Protein AF-A0A925TR08-F1 (afdb_monomer_lite)

pLDDT: mean 70.07, std 14.26, range [39.5, 88.62]

Secondary structure (DSSP, 8-state):
-HHHHHHHHHHHHHHHHHHHHT---HHHHH-HHHHHHHHHHHHHHHHHHHHHHHHHHT-HHHHHHHHHHHHHHHHHHHHHHHSHHHHHHHHHHHHHHHHHHHHHHHHHHT--

Radius of gyration: 15.32 Å; chains: 1; bounding box: 33×29×42 Å

Sequence (112 aa):
LGAHGIMTLNDFKSVIGDRLKGVKSIPVQLGERRAAILASSLIDAAQVVAMIILLMQGEYIYAAIIAVLIAVQLPMQKILIAAPREKAIWYNAFGTLLYVAVMMVSALGVRP

Foldseek 3Di:
DLVVLLVLLVVLVCCVVCVVVVDDRPCVVQPLLVSLVVSLVSLLVVLVVLLVVLVVVVVVVLSVVSVVLVVVLVVLSVVCSVPVNVSSVVCSVVVVVSSVVSVVSSVVSPPD

Structure (mmCIF, N/CA/C/O backbone):
data_AF-A0A925TR08-F1
#
_entry.id   AF-A0A925TR08-F1
#
loop_
_atom_site.group_PDB
_atom_site.id
_atom_site.type_symbol
_atom_site.label_atom_id
_atom_site.label_alt_id
_atom_site.label_comp_id
_atom_site.label_asym_id
_atom_site.label_entity_id
_atom_site.label_seq_id
_atom_site.pdbx_PDB_ins_code
_atom_site.Cartn_x
_atom_site.Cartn_y
_atom_site.Cartn_z
_atom_site.occupancy
_atom_site.B_iso_or_equiv
_atom_site.auth_seq_id
_atom_site.auth_comp_id
_atom_site.auth_asym_id
_atom_site.auth_atom_id
_atom_site.pdbx_PDB_model_num
ATOM 1 N N . LEU A 1 1 ? -8.211 -11.056 -1.005 1.00 48.66 1 LEU A N 1
ATOM 2 C CA . LEU A 1 1 ? -7.670 -9.929 -1.806 1.00 48.66 1 LEU A CA 1
ATOM 3 C C . LEU A 1 1 ? -6.206 -9.640 -1.461 1.00 48.66 1 LEU A C 1
ATOM 5 O O . LEU A 1 1 ? -5.370 -9.901 -2.312 1.00 48.66 1 LEU A O 1
ATOM 9 N N . GLY A 1 2 ? -5.852 -9.253 -0.227 1.00 46.34 2 GLY A N 1
ATOM 10 C CA . GLY A 1 2 ? -4.438 -9.063 0.166 1.00 46.34 2 GLY A CA 1
ATOM 11 C C . GLY A 1 2 ? -3.563 -10.327 0.070 1.00 46.34 2 GLY A C 1
ATOM 12 O O . GLY A 1 2 ? -2.454 -10.276 -0.453 1.00 46.34 2 GLY A O 1
ATOM 13 N N . ALA A 1 3 ? -4.108 -11.497 0.426 1.00 53.31 3 ALA A N 1
ATOM 14 C CA . ALA A 1 3 ? -3.433 -12.788 0.227 1.00 53.31 3 ALA A CA 1
ATOM 15 C C . ALA A 1 3 ? -3.118 -13.100 -1.254 1.00 53.31 3 ALA A C 1
ATOM 17 O O . ALA A 1 3 ? -2.139 -13.780 -1.545 1.00 53.31 3 ALA A O 1
ATOM 18 N N . HIS A 1 4 ? -3.903 -12.565 -2.197 1.00 52.00 4 HIS A N 1
ATOM 19 C CA . HIS A 1 4 ? -3.648 -12.735 -3.630 1.00 52.00 4 HIS A CA 1
ATOM 20 C C . HIS A 1 4 ? -2.475 -11.854 -4.097 1.00 52.00 4 HIS A C 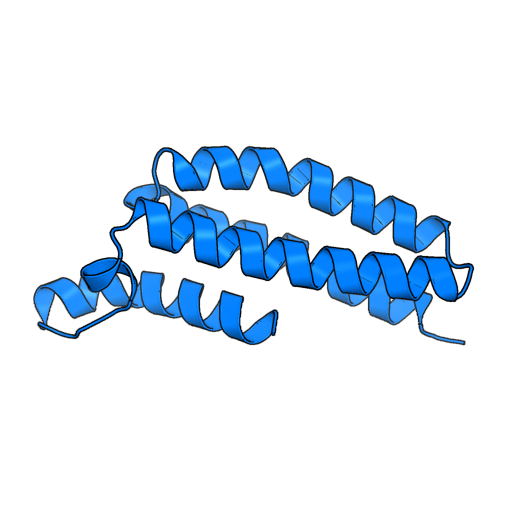1
ATOM 22 O O . HIS A 1 4 ? -1.682 -12.283 -4.923 1.00 52.00 4 HIS A O 1
ATOM 28 N N . GLY A 1 5 ? -2.286 -10.670 -3.498 1.00 55.09 5 GLY A N 1
ATOM 29 C CA . GLY A 1 5 ? -1.107 -9.823 -3.723 1.00 55.09 5 GLY A CA 1
ATOM 30 C C . GLY A 1 5 ? 0.195 -10.453 -3.215 1.00 55.09 5 GLY A C 1
ATOM 31 O O . GLY A 1 5 ? 1.205 -10.413 -3.913 1.00 55.09 5 GLY A O 1
ATOM 32 N N . ILE A 1 6 ? 0.159 -11.109 -2.048 1.00 56.88 6 ILE A N 1
ATOM 33 C CA . ILE A 1 6 ? 1.299 -11.880 -1.514 1.00 56.88 6 ILE A CA 1
ATOM 34 C C . ILE A 1 6 ? 1.619 -13.074 -2.424 1.00 56.88 6 ILE A C 1
ATOM 36 O O . ILE A 1 6 ? 2.789 -13.352 -2.680 1.00 56.88 6 ILE A O 1
ATOM 40 N N . MET A 1 7 ? 0.596 -13.740 -2.968 1.00 60.53 7 MET A N 1
ATOM 41 C CA . MET A 1 7 ? 0.757 -14.835 -3.931 1.00 60.53 7 MET A CA 1
ATOM 42 C C . MET A 1 7 ? 1.431 -14.361 -5.232 1.00 60.53 7 MET A C 1
ATOM 44 O O . MET A 1 7 ? 2.404 -14.974 -5.659 1.00 60.53 7 MET A O 1
ATOM 48 N N . THR A 1 8 ? 1.035 -13.207 -5.783 1.00 57.47 8 THR A N 1
ATOM 49 C CA . THR A 1 8 ? 1.691 -12.586 -6.955 1.00 57.47 8 THR A CA 1
ATOM 50 C C . THR A 1 8 ? 3.142 -12.171 -6.675 1.00 57.47 8 THR A C 1
ATOM 52 O O . THR A 1 8 ? 4.018 -12.286 -7.532 1.00 57.47 8 THR A O 1
ATOM 55 N N . LEU A 1 9 ? 3.433 -11.695 -5.463 1.00 55.62 9 LEU A N 1
ATOM 56 C CA . LEU A 1 9 ? 4.797 -11.380 -5.020 1.00 55.62 9 LEU A CA 1
ATOM 57 C C . LEU A 1 9 ? 5.651 -12.638 -4.799 1.00 55.62 9 LEU A C 1
ATOM 59 O O . LEU A 1 9 ? 6.870 -12.590 -4.976 1.00 55.62 9 LEU A O 1
ATOM 63 N N . ASN A 1 10 ? 5.028 -13.763 -4.447 1.00 59.38 10 ASN A N 1
ATOM 64 C CA . ASN A 1 10 ? 5.678 -15.069 -4.426 1.00 59.38 10 ASN A CA 1
ATOM 65 C C . ASN A 1 10 ? 5.962 -15.582 -5.843 1.00 59.38 10 ASN A C 1
ATOM 67 O O . ASN A 1 10 ? 7.054 -16.092 -6.073 1.00 59.38 10 ASN A O 1
ATOM 71 N N . ASP A 1 11 ? 5.073 -15.357 -6.813 1.00 56.62 11 ASP A N 1
ATOM 72 C CA . ASP A 1 11 ? 5.352 -15.680 -8.220 1.00 56.62 11 ASP A CA 1
ATOM 73 C C . ASP A 1 11 ? 6.556 -14.892 -8.757 1.00 56.62 11 ASP A C 1
ATOM 75 O O . ASP A 1 11 ? 7.351 -15.421 -9.528 1.00 56.62 11 ASP A O 1
ATOM 79 N N . PHE A 1 12 ? 6.792 -13.666 -8.276 1.00 52.47 12 PHE A N 1
ATOM 80 C CA . PHE A 1 12 ? 8.025 -12.921 -8.569 1.00 52.47 12 PHE A CA 1
ATOM 81 C C . PHE A 1 12 ? 9.303 -13.609 -8.063 1.00 52.47 12 PHE A C 1
ATOM 83 O O . PHE A 1 12 ? 10.348 -13.498 -8.706 1.00 52.47 12 PHE A O 1
ATOM 90 N N . LYS A 1 13 ? 9.233 -14.341 -6.945 1.00 44.97 13 LYS A N 1
ATOM 91 C CA . LYS A 1 13 ? 10.341 -15.158 -6.420 1.00 44.97 13 LYS A CA 1
ATOM 92 C C . LYS A 1 13 ? 10.662 -16.321 -7.370 1.00 44.97 13 LYS A C 1
ATOM 94 O O . LYS A 1 13 ? 11.826 -16.691 -7.514 1.00 44.97 13 LYS A O 1
ATOM 99 N N . SER A 1 14 ? 9.644 -16.838 -8.059 1.00 45.69 14 SER A N 1
ATOM 100 C CA . SER A 1 14 ? 9.728 -17.915 -9.054 1.00 45.69 14 SER A CA 1
ATOM 101 C C . SER A 1 14 ? 10.166 -17.429 -10.440 1.00 45.69 14 SER A C 1
ATOM 103 O O . SER A 1 14 ? 10.799 -18.186 -11.169 1.00 45.69 14 SER A O 1
ATOM 105 N N . VAL A 1 15 ? 9.918 -16.161 -10.799 1.00 48.78 15 VAL A N 1
ATOM 106 C CA . VAL A 1 15 ? 10.198 -15.586 -12.137 1.00 48.78 15 VAL A CA 1
ATOM 107 C C . VAL A 1 15 ? 11.657 -15.726 -12.576 1.00 48.78 15 VAL A C 1
ATOM 109 O O . VAL A 1 15 ? 11.918 -15.870 -13.768 1.00 48.78 15 VAL A O 1
ATOM 112 N N . ILE A 1 16 ? 12.627 -15.725 -11.657 1.00 47.56 16 ILE A N 1
ATOM 113 C CA . ILE A 1 16 ? 14.044 -15.922 -12.014 1.00 47.56 16 ILE A CA 1
ATOM 114 C C . ILE A 1 16 ? 14.293 -17.368 -12.493 1.00 47.56 16 ILE A C 1
ATOM 116 O O . ILE A 1 16 ? 15.035 -17.567 -13.454 1.00 47.56 16 ILE A O 1
ATOM 120 N N . GLY A 1 17 ? 13.625 -18.361 -11.892 1.00 44.84 17 GLY A N 1
ATOM 121 C CA . GLY A 1 17 ? 13.656 -19.763 -12.329 1.00 44.84 17 GLY A CA 1
ATOM 122 C C . GLY A 1 17 ? 12.739 -20.052 -13.524 1.00 44.84 17 GLY A C 1
ATOM 123 O O . GLY A 1 17 ? 13.107 -20.816 -14.413 1.00 44.84 17 GLY A O 1
ATOM 124 N N . ASP A 1 18 ? 11.590 -19.381 -13.600 1.00 44.09 18 ASP A N 1
ATOM 125 C CA . ASP A 1 18 ? 10.607 -19.530 -14.678 1.00 44.09 18 ASP A CA 1
ATOM 126 C C . ASP A 1 18 ? 11.046 -18.854 -15.982 1.00 44.09 18 ASP A C 1
ATOM 128 O O . ASP A 1 18 ? 10.723 -19.346 -17.060 1.00 44.09 18 ASP A O 1
ATOM 132 N N . ARG A 1 19 ? 11.859 -17.788 -15.924 1.00 42.25 19 ARG A N 1
ATOM 133 C CA . ARG A 1 19 ? 12.482 -17.167 -17.110 1.00 42.25 19 ARG A CA 1
ATOM 134 C C . ARG A 1 19 ? 13.557 -18.060 -17.739 1.00 42.25 19 ARG A C 1
ATOM 136 O O . ARG A 1 19 ? 13.768 -17.978 -18.943 1.00 42.25 19 ARG A O 1
ATOM 143 N N . LEU A 1 20 ? 14.189 -18.929 -16.946 1.00 42.12 20 LEU A N 1
ATOM 144 C CA . LEU A 1 20 ? 15.071 -20.001 -17.425 1.00 42.12 20 LEU A CA 1
ATOM 145 C C . LEU A 1 20 ? 14.285 -21.225 -17.938 1.00 42.12 20 LEU A C 1
ATOM 147 O O . LEU A 1 20 ? 14.824 -21.985 -18.737 1.00 42.12 20 LEU A O 1
ATOM 151 N N . LYS A 1 21 ? 13.024 -21.411 -17.507 1.00 39.50 21 LYS A N 1
ATOM 152 C CA . LYS A 1 21 ? 12.170 -22.574 -17.834 1.00 39.50 21 LYS A CA 1
ATOM 153 C C . LYS A 1 21 ? 10.985 -22.298 -18.779 1.00 39.50 21 LYS A C 1
ATOM 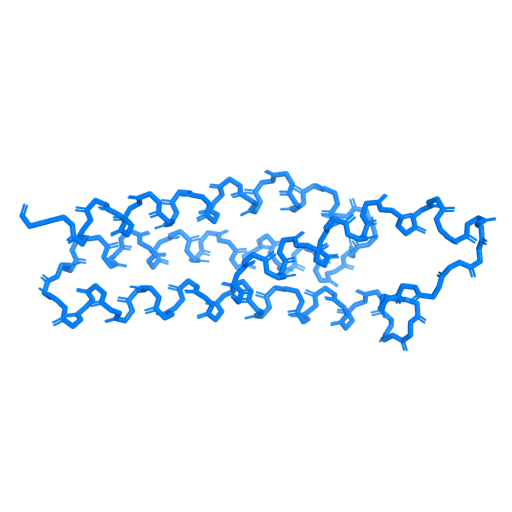155 O O . LYS A 1 21 ? 10.281 -23.235 -19.137 1.00 39.50 21 LYS A O 1
ATOM 160 N N . GLY A 1 22 ? 10.762 -21.056 -19.214 1.00 44.66 22 GLY A N 1
ATOM 161 C CA . GLY A 1 22 ? 9.729 -20.699 -20.198 1.00 44.66 22 GLY A CA 1
ATOM 162 C C . GLY A 1 22 ? 8.286 -20.627 -19.671 1.00 44.66 22 GLY A C 1
ATOM 163 O O . GLY A 1 22 ? 7.354 -20.828 -20.448 1.00 44.66 22 GLY A O 1
ATOM 164 N N . VAL A 1 23 ? 8.064 -20.338 -18.383 1.00 43.81 23 VAL A N 1
ATOM 165 C CA . VAL A 1 23 ? 6.706 -20.274 -17.795 1.00 43.81 23 VAL A CA 1
ATOM 166 C C . VAL A 1 23 ? 6.146 -18.838 -17.829 1.00 43.81 23 VAL A C 1
ATOM 168 O O . VAL A 1 23 ? 6.835 -17.865 -17.525 1.00 43.81 23 VAL A O 1
ATOM 171 N N . LYS A 1 24 ? 4.878 -18.690 -18.246 1.00 44.50 24 LYS A N 1
ATOM 172 C CA . LYS A 1 24 ? 4.181 -17.411 -18.503 1.00 44.50 24 LYS A CA 1
ATOM 173 C C . LYS A 1 24 ? 3.718 -16.698 -17.218 1.00 44.50 24 LYS A C 1
ATOM 175 O O . LYS A 1 24 ? 2.521 -16.622 -16.954 1.00 44.50 24 LYS A O 1
ATOM 180 N N . SER A 1 25 ? 4.628 -16.124 -16.439 1.00 48.59 25 SER A N 1
ATOM 181 C CA . SER A 1 25 ? 4.262 -15.326 -15.255 1.00 48.59 25 SER A CA 1
ATOM 182 C C . SER A 1 25 ? 3.730 -13.929 -15.648 1.00 48.59 25 SER A C 1
ATOM 184 O O . SER A 1 25 ? 4.214 -13.314 -16.598 1.00 48.59 25 SER A O 1
ATOM 186 N N . ILE A 1 26 ? 2.768 -13.380 -14.895 1.00 49.03 26 ILE A N 1
ATOM 187 C CA . ILE A 1 26 ? 2.197 -12.019 -15.058 1.00 49.03 26 ILE A CA 1
ATOM 188 C C . ILE A 1 26 ? 3.249 -10.909 -15.320 1.00 49.03 26 ILE A C 1
ATOM 190 O O . ILE A 1 26 ? 3.023 -10.092 -16.218 1.00 49.03 26 ILE A O 1
ATOM 194 N N . PRO A 1 27 ? 4.420 -10.858 -14.646 1.00 47.38 27 PRO A N 1
ATOM 195 C CA . PRO A 1 27 ? 5.445 -9.849 -14.947 1.00 47.38 27 PRO A CA 1
ATOM 196 C C . PRO A 1 27 ? 6.079 -9.962 -16.339 1.00 47.38 27 PRO A C 1
ATOM 198 O O . PRO A 1 27 ? 6.569 -8.958 -16.855 1.00 47.38 27 PRO A O 1
ATOM 201 N N . VAL A 1 28 ? 6.030 -11.139 -16.972 1.00 46.09 28 VAL A N 1
ATOM 202 C CA . VAL A 1 28 ? 6.496 -11.355 -18.353 1.00 46.09 28 VAL A CA 1
ATOM 203 C C . VAL A 1 28 ? 5.494 -10.793 -19.369 1.00 46.09 28 VAL A C 1
ATOM 205 O O . VAL A 1 28 ? 5.905 -10.335 -20.430 1.00 46.09 28 VAL A O 1
ATOM 208 N N . GLN A 1 29 ? 4.196 -10.769 -19.041 1.00 49.41 29 GLN A N 1
ATOM 209 C CA . GLN A 1 29 ? 3.142 -10.264 -19.936 1.00 49.41 29 GLN A CA 1
ATOM 210 C C . GLN A 1 29 ? 2.873 -8.755 -19.772 1.00 49.41 29 GLN A C 1
ATOM 212 O O . GLN A 1 29 ? 2.570 -8.078 -20.750 1.00 49.41 29 GLN A O 1
ATOM 217 N N . LEU A 1 30 ? 2.992 -8.211 -18.553 1.00 52.84 30 LEU A N 1
ATOM 218 C CA . LEU A 1 30 ? 2.674 -6.805 -18.239 1.00 52.84 30 LEU A CA 1
ATOM 219 C C . LEU A 1 30 ? 3.897 -5.877 -18.152 1.00 52.84 30 LEU A C 1
ATOM 221 O O . LEU A 1 30 ? 3.740 -4.656 -18.203 1.00 52.84 30 LEU A O 1
ATOM 225 N N . GLY A 1 31 ? 5.104 -6.431 -18.033 1.00 63.47 31 GLY A N 1
ATOM 226 C CA . GLY A 1 31 ? 6.329 -5.682 -17.767 1.00 63.47 31 GLY A CA 1
ATOM 227 C C . GLY A 1 31 ? 6.560 -5.459 -16.269 1.00 63.47 31 GLY A C 1
ATOM 228 O O . GLY A 1 31 ? 5.643 -5.124 -15.515 1.00 63.47 31 GLY A O 1
ATOM 229 N N . GLU A 1 32 ? 7.816 -5.618 -15.841 1.00 65.69 32 GLU A N 1
ATOM 230 C CA . GLU A 1 32 ? 8.248 -5.649 -14.432 1.00 65.69 32 GLU A CA 1
ATOM 231 C C . GLU A 1 32 ? 7.736 -4.439 -13.621 1.00 65.69 32 GLU A C 1
ATOM 233 O O . GLU A 1 32 ? 7.268 -4.589 -12.493 1.00 65.69 32 GLU A O 1
ATOM 238 N N . ARG A 1 33 ? 7.724 -3.243 -14.226 1.00 67.38 33 ARG A N 1
ATOM 239 C CA . ARG A 1 33 ? 7.243 -2.007 -13.588 1.00 67.38 33 ARG A CA 1
ATOM 240 C C . ARG A 1 33 ? 5.726 -1.981 -13.374 1.00 67.38 33 ARG A C 1
ATOM 242 O O . ARG A 1 33 ? 5.276 -1.562 -12.313 1.00 67.38 33 ARG A O 1
ATOM 249 N N . ARG A 1 34 ? 4.925 -2.421 -14.354 1.00 67.69 34 ARG A N 1
ATOM 250 C CA . ARG A 1 34 ? 3.453 -2.445 -14.221 1.00 67.69 34 ARG A CA 1
ATOM 251 C C . ARG A 1 34 ? 3.009 -3.512 -13.228 1.00 67.69 34 ARG A C 1
ATOM 253 O O . ARG A 1 34 ? 2.093 -3.268 -12.452 1.00 67.69 34 ARG A O 1
ATOM 260 N N . ALA A 1 35 ? 3.692 -4.653 -13.211 1.00 66.88 35 ALA A N 1
ATOM 261 C CA . ALA A 1 35 ? 3.441 -5.708 -12.239 1.00 66.88 35 ALA A CA 1
ATOM 262 C C . ALA A 1 35 ? 3.764 -5.259 -10.800 1.00 66.88 35 ALA A C 1
ATOM 264 O O . ALA A 1 35 ? 2.974 -5.525 -9.899 1.00 66.88 35 ALA A O 1
ATOM 265 N N . ALA A 1 36 ? 4.851 -4.505 -10.589 1.00 68.75 36 ALA A N 1
ATOM 266 C CA . ALA A 1 36 ? 5.154 -3.909 -9.285 1.00 68.75 36 ALA A CA 1
ATOM 267 C C . ALA A 1 36 ? 4.094 -2.888 -8.839 1.00 68.75 36 ALA A C 1
ATOM 269 O O . ALA A 1 36 ? 3.681 -2.905 -7.684 1.00 68.75 36 ALA A O 1
ATOM 270 N N . ILE A 1 37 ? 3.608 -2.038 -9.752 1.00 74.69 37 ILE A N 1
ATOM 271 C CA . ILE A 1 37 ? 2.535 -1.075 -9.451 1.00 74.69 37 ILE A CA 1
ATOM 272 C C . ILE A 1 37 ? 1.236 -1.798 -9.074 1.00 74.69 37 ILE A C 1
ATOM 274 O O . ILE A 1 37 ? 0.621 -1.436 -8.077 1.00 74.69 37 ILE A O 1
ATOM 278 N N . LEU A 1 38 ? 0.839 -2.827 -9.832 1.00 72.69 38 LEU A N 1
ATOM 279 C CA . LEU A 1 38 ? -0.362 -3.620 -9.542 1.00 72.69 38 LEU A CA 1
ATOM 280 C C . LEU A 1 38 ? -0.259 -4.376 -8.212 1.00 72.69 38 LEU A C 1
ATOM 282 O O . LEU A 1 38 ? -1.230 -4.443 -7.464 1.00 72.69 38 LEU A O 1
ATOM 286 N N . ALA A 1 39 ? 0.908 -4.943 -7.902 1.00 70.69 39 ALA A N 1
ATOM 287 C CA . ALA A 1 39 ? 1.123 -5.632 -6.635 1.00 70.69 39 ALA A CA 1
ATOM 288 C C . ALA A 1 39 ? 1.038 -4.658 -5.448 1.00 70.69 39 ALA A C 1
ATOM 290 O O . ALA A 1 39 ? 0.329 -4.935 -4.482 1.00 70.69 39 ALA A O 1
ATOM 291 N N . SER A 1 40 ? 1.706 -3.504 -5.543 1.00 76.94 40 SER A N 1
ATOM 292 C CA . SER A 1 40 ? 1.651 -2.459 -4.516 1.00 76.94 40 SER A CA 1
ATOM 293 C C . SER A 1 40 ? 0.237 -1.907 -4.328 1.00 76.94 40 SER A C 1
ATOM 295 O O . SER A 1 40 ? -0.227 -1.814 -3.197 1.00 76.94 40 SER A O 1
ATOM 297 N N . SER A 1 41 ? -0.491 -1.625 -5.415 1.00 75.56 41 SER A N 1
ATOM 298 C CA . SER A 1 41 ? -1.847 -1.074 -5.320 1.00 75.56 41 SER A CA 1
ATOM 299 C C . SER A 1 41 ? -2.843 -2.050 -4.694 1.00 75.56 41 SER A C 1
ATOM 301 O O . SER A 1 41 ? -3.711 -1.632 -3.931 1.00 75.56 41 SER A O 1
ATOM 303 N N . LEU A 1 42 ? -2.710 -3.354 -4.963 1.00 77.06 42 LEU A N 1
ATOM 304 C CA . LEU A 1 42 ? -3.532 -4.385 -4.325 1.00 77.06 42 LEU A CA 1
ATOM 305 C C . LEU A 1 42 ? -3.277 -4.485 -2.815 1.00 77.06 42 LEU A C 1
ATOM 307 O O . LEU A 1 42 ? -4.216 -4.733 -2.054 1.00 77.06 42 LEU A O 1
ATOM 311 N N . ILE A 1 43 ? -2.027 -4.301 -2.382 1.00 77.88 43 ILE A N 1
ATOM 312 C CA . ILE A 1 43 ? -1.656 -4.305 -0.962 1.00 77.88 43 ILE A CA 1
ATOM 313 C C . ILE A 1 43 ? -2.228 -3.070 -0.264 1.00 77.88 43 ILE A C 1
ATOM 315 O O . ILE A 1 43 ? -2.924 -3.223 0.741 1.00 77.88 43 ILE A O 1
ATOM 319 N N . ASP A 1 44 ? -2.016 -1.883 -0.834 1.00 80.31 44 ASP A N 1
ATOM 320 C CA . ASP A 1 44 ? -2.530 -0.628 -0.278 1.00 80.31 44 ASP A CA 1
ATOM 321 C C . ASP A 1 44 ? -4.054 -0.647 -0.182 1.00 80.31 44 ASP A C 1
ATOM 323 O O . ASP A 1 44 ? -4.616 -0.327 0.863 1.00 80.31 44 ASP A O 1
ATOM 327 N N . ALA A 1 45 ? -4.740 -1.095 -1.238 1.00 81.31 45 ALA A N 1
ATOM 328 C CA . ALA A 1 45 ? -6.195 -1.199 -1.244 1.00 81.31 45 ALA A CA 1
ATOM 329 C C . ALA A 1 45 ? -6.710 -2.084 -0.097 1.00 81.31 45 ALA A C 1
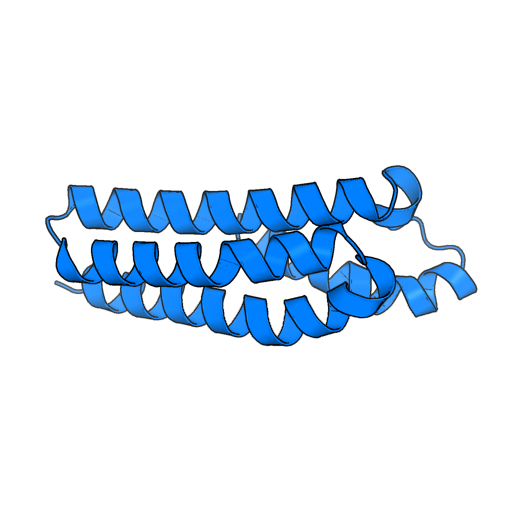ATOM 331 O O . ALA A 1 45 ? -7.670 -1.720 0.581 1.00 81.31 45 ALA A O 1
ATOM 332 N N . ALA A 1 46 ? -6.061 -3.222 0.167 1.00 76.62 46 ALA A N 1
ATOM 333 C CA . ALA A 1 46 ? -6.451 -4.093 1.272 1.00 76.62 46 ALA A CA 1
ATOM 334 C C . ALA A 1 46 ? -6.241 -3.427 2.646 1.00 76.62 46 ALA A C 1
ATOM 336 O O . ALA A 1 46 ? -7.092 -3.567 3.524 1.00 76.62 46 ALA A O 1
ATOM 337 N N . GLN A 1 47 ? -5.139 -2.695 2.832 1.00 81.25 47 GLN A N 1
ATOM 338 C CA . GLN A 1 47 ? -4.848 -1.994 4.089 1.00 81.25 47 GLN A CA 1
ATOM 339 C C . GLN A 1 47 ? -5.792 -0.806 4.316 1.00 81.25 47 GLN A C 1
ATOM 341 O O . GLN A 1 47 ? -6.274 -0.611 5.430 1.00 81.25 47 GLN A O 1
ATOM 346 N N . VAL A 1 48 ? -6.120 -0.052 3.263 1.00 85.81 48 VAL A N 1
ATOM 347 C CA . VAL A 1 48 ? -7.080 1.060 3.323 1.00 85.81 48 VAL A CA 1
ATOM 348 C C . VAL A 1 48 ? -8.475 0.562 3.690 1.00 85.81 48 VAL A C 1
ATOM 350 O O . VAL A 1 48 ? -9.131 1.167 4.532 1.00 85.81 48 VAL A O 1
ATOM 353 N N . VAL A 1 49 ? -8.922 -0.563 3.124 1.00 85.19 49 VAL A N 1
ATOM 354 C CA . VAL A 1 49 ? -10.207 -1.169 3.508 1.00 85.19 49 VAL A CA 1
ATOM 355 C C . VAL A 1 49 ? -10.215 -1.541 4.993 1.00 85.19 49 VAL A C 1
ATOM 357 O O . VAL A 1 49 ? -11.181 -1.228 5.685 1.00 85.19 49 VAL A O 1
ATOM 360 N N . ALA A 1 50 ? -9.139 -2.145 5.506 1.00 81.19 50 ALA A N 1
ATOM 361 C CA . ALA A 1 50 ? -9.032 -2.479 6.928 1.00 81.19 50 ALA A CA 1
ATOM 362 C C . ALA A 1 50 ? -9.076 -1.225 7.823 1.00 81.19 50 ALA A C 1
ATOM 364 O O . ALA A 1 50 ? -9.786 -1.197 8.827 1.00 81.19 50 ALA A O 1
ATOM 365 N N . MET A 1 51 ? -8.380 -0.158 7.416 1.00 85.56 51 MET A N 1
ATOM 366 C CA . MET A 1 51 ? -8.397 1.137 8.099 1.00 85.56 51 MET A CA 1
ATOM 367 C C . MET A 1 51 ? -9.805 1.751 8.141 1.00 85.56 51 MET A C 1
ATOM 369 O O . MET A 1 51 ? -10.225 2.227 9.192 1.00 85.56 51 MET A O 1
ATOM 373 N N . ILE A 1 52 ? -10.551 1.720 7.029 1.00 86.25 52 ILE A N 1
ATOM 374 C CA . ILE A 1 52 ? -11.928 2.240 6.963 1.00 86.25 52 ILE A CA 1
ATOM 375 C C . ILE A 1 52 ? -12.849 1.463 7.908 1.00 86.25 52 ILE A C 1
ATOM 377 O O . ILE A 1 52 ? -13.640 2.080 8.616 1.00 86.25 52 ILE A O 1
ATOM 381 N N . ILE A 1 53 ? -12.728 0.133 7.961 1.00 83.12 53 ILE A N 1
ATOM 382 C CA . ILE A 1 53 ? -13.536 -0.699 8.867 1.00 83.12 53 ILE A CA 1
ATOM 383 C C . ILE A 1 53 ? -13.313 -0.284 10.328 1.00 83.12 53 ILE A C 1
ATOM 385 O O . ILE A 1 53 ? -14.284 -0.084 11.053 1.00 83.12 53 ILE A O 1
ATOM 389 N N . LEU A 1 54 ? -12.062 -0.078 10.749 1.00 82.12 54 LEU A N 1
ATOM 390 C CA . LEU A 1 54 ? -11.751 0.360 12.117 1.00 82.12 54 LEU A CA 1
ATOM 391 C C . LEU A 1 54 ? -12.255 1.776 12.415 1.00 82.12 54 LEU A C 1
ATOM 393 O O . LEU A 1 54 ? -12.766 2.026 13.503 1.00 82.12 54 LEU A O 1
ATOM 397 N N . LEU A 1 55 ? -12.170 2.692 11.444 1.00 85.38 55 LEU A N 1
ATOM 398 C CA . LEU A 1 55 ? -12.756 4.030 11.578 1.00 85.38 55 LEU A CA 1
ATOM 399 C C . LEU A 1 55 ? -14.274 3.960 11.775 1.00 85.38 55 LEU A C 1
ATOM 401 O O . LEU A 1 55 ? -14.810 4.678 12.614 1.00 85.38 55 LEU A O 1
ATOM 405 N N . MET A 1 56 ? -14.961 3.075 11.047 1.00 84.00 56 MET A N 1
ATOM 406 C CA . MET A 1 56 ? -16.403 2.858 11.210 1.00 84.00 56 MET A CA 1
ATOM 407 C C . MET A 1 56 ? -16.763 2.243 12.569 1.00 84.00 56 MET A C 1
ATOM 409 O O . MET A 1 56 ? -17.864 2.476 13.059 1.00 84.00 56 MET A O 1
ATOM 413 N N . GLN A 1 57 ? -15.851 1.485 13.183 1.00 82.38 57 GLN A N 1
ATOM 414 C CA . GLN A 1 57 ? -16.026 0.919 14.525 1.00 82.38 57 GLN A CA 1
ATOM 415 C C . GLN A 1 57 ? -15.658 1.893 15.658 1.00 82.38 57 GLN A C 1
ATOM 417 O O . GLN A 1 57 ? -15.900 1.580 16.818 1.00 82.38 57 GLN A O 1
ATOM 422 N N . GLY A 1 58 ? -15.127 3.083 15.349 1.00 82.25 58 GLY A N 1
ATOM 423 C CA . GLY A 1 58 ? -14.720 4.079 16.351 1.00 82.25 58 GLY A CA 1
ATOM 424 C C . GLY A 1 58 ? -13.321 3.852 16.936 1.00 82.25 58 GLY A C 1
ATOM 425 O O . GLY A 1 58 ? -12.900 4.567 17.843 1.00 82.25 58 GLY A O 1
ATOM 426 N N . GLU A 1 59 ? -12.565 2.908 16.381 1.00 82.31 59 GLU A N 1
ATOM 427 C CA . GLU A 1 59 ? -11.237 2.506 16.840 1.00 82.31 59 GLU A CA 1
ATOM 428 C C . GLU A 1 59 ? -10.132 3.390 16.232 1.00 82.31 59 GLU A C 1
ATOM 430 O O . GLU A 1 59 ? -9.242 2.948 15.494 1.00 82.31 59 GLU A O 1
ATOM 435 N N . TYR A 1 60 ? -10.195 4.693 16.533 1.00 85.06 60 TYR A N 1
ATOM 436 C CA . TYR A 1 60 ? -9.345 5.726 15.922 1.00 85.06 60 TYR A CA 1
ATOM 437 C C . TYR A 1 60 ? -7.845 5.526 16.173 1.00 85.06 60 TYR A C 1
ATOM 439 O O . TYR A 1 60 ? -7.032 5.865 15.313 1.00 85.06 60 TYR A O 1
ATOM 447 N N . ILE A 1 61 ? -7.463 4.960 17.323 1.00 84.94 61 ILE A N 1
ATOM 448 C CA . ILE A 1 61 ? -6.055 4.692 17.660 1.00 84.94 61 ILE A CA 1
ATOM 449 C C . ILE A 1 61 ? -5.481 3.637 16.707 1.00 84.94 61 ILE A C 1
ATOM 451 O O . ILE A 1 61 ? -4.419 3.842 16.118 1.00 84.94 61 ILE A O 1
ATOM 455 N N . TYR A 1 62 ? -6.200 2.533 16.499 1.00 83.06 62 TYR A N 1
ATOM 456 C CA . TYR A 1 62 ? -5.766 1.467 15.598 1.00 83.06 62 TYR A CA 1
ATOM 457 C C . TYR A 1 62 ? -5.766 1.931 14.138 1.00 83.06 62 TYR A C 1
ATOM 459 O O . TYR A 1 62 ? -4.820 1.642 13.403 1.00 83.06 62 TYR A O 1
ATOM 467 N N . ALA A 1 63 ? -6.761 2.726 13.730 1.00 83.62 63 ALA A N 1
ATOM 468 C CA . ALA A 1 63 ? -6.775 3.345 12.408 1.00 83.62 63 ALA A CA 1
ATOM 469 C C . ALA A 1 63 ? -5.571 4.282 12.185 1.00 83.62 63 ALA A C 1
ATOM 471 O O . ALA A 1 63 ? -4.947 4.233 11.124 1.00 83.62 63 ALA A O 1
ATOM 472 N N . ALA A 1 64 ? -5.189 5.081 13.189 1.00 87.69 64 ALA A N 1
ATOM 473 C CA . ALA A 1 64 ? -4.009 5.942 13.120 1.00 87.69 64 ALA A CA 1
ATOM 474 C C . ALA A 1 64 ? -2.707 5.132 12.990 1.00 87.69 64 ALA A C 1
ATOM 476 O O . ALA A 1 64 ? -1.843 5.487 12.188 1.00 87.69 64 ALA A O 1
ATOM 477 N N . ILE A 1 65 ? -2.579 4.012 13.710 1.00 87.62 65 ILE A N 1
ATOM 478 C CA . ILE A 1 65 ? -1.426 3.105 13.579 1.00 87.62 65 ILE A CA 1
ATOM 479 C C . ILE A 1 65 ? -1.337 2.551 12.152 1.00 87.62 65 ILE A C 1
ATOM 481 O O . ILE A 1 65 ? -0.262 2.570 11.553 1.00 87.62 65 ILE A O 1
ATOM 485 N N . ILE A 1 66 ? -2.456 2.101 11.575 1.00 85.88 66 ILE A N 1
ATOM 486 C CA . ILE A 1 66 ? -2.480 1.606 10.191 1.00 85.88 66 ILE A CA 1
ATOM 487 C C . ILE A 1 66 ? -2.102 2.714 9.207 1.00 85.88 66 ILE A C 1
ATOM 489 O O . ILE A 1 66 ? -1.309 2.465 8.301 1.00 85.88 66 ILE A O 1
ATOM 493 N N . ALA A 1 67 ? -2.591 3.940 9.403 1.00 87.50 67 ALA A N 1
ATOM 494 C CA . ALA A 1 67 ? -2.228 5.076 8.560 1.00 87.50 67 ALA A CA 1
ATOM 495 C C . ALA A 1 67 ? -0.714 5.353 8.584 1.00 87.50 67 ALA A C 1
ATOM 497 O O . A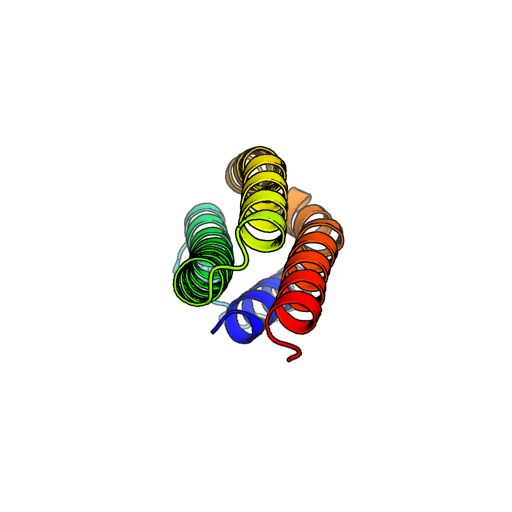LA A 1 67 ? -0.109 5.576 7.533 1.00 87.50 67 ALA A O 1
ATOM 498 N N . VAL A 1 68 ? -0.081 5.275 9.760 1.00 88.62 68 VAL A N 1
ATOM 499 C CA . VAL A 1 68 ? 1.378 5.413 9.902 1.00 88.62 68 VAL A CA 1
ATOM 500 C C . VAL A 1 68 ? 2.110 4.271 9.195 1.00 88.62 68 VAL A C 1
ATOM 502 O O . VAL A 1 68 ? 3.078 4.521 8.476 1.00 88.62 68 VAL A O 1
ATOM 505 N N . LEU A 1 69 ? 1.641 3.028 9.338 1.00 85.50 69 LEU A N 1
ATOM 506 C CA . LEU A 1 69 ? 2.244 1.870 8.669 1.00 85.50 69 LEU A CA 1
ATOM 507 C C . LEU A 1 69 ? 2.163 1.986 7.140 1.00 85.50 69 LEU A C 1
ATOM 509 O O . LEU A 1 69 ? 3.169 1.763 6.467 1.00 85.50 69 LEU A O 1
ATOM 513 N N . ILE A 1 70 ? 1.018 2.416 6.596 1.00 85.94 70 ILE A N 1
ATOM 514 C CA . ILE A 1 70 ? 0.861 2.704 5.161 1.00 85.94 70 ILE A CA 1
ATOM 515 C C . ILE A 1 70 ? 1.823 3.825 4.741 1.00 85.94 70 ILE A C 1
ATOM 517 O O . ILE A 1 70 ? 2.532 3.691 3.743 1.00 85.94 70 ILE A O 1
ATOM 521 N N . ALA A 1 71 ? 1.918 4.911 5.515 1.00 87.25 71 ALA A N 1
ATOM 522 C CA . ALA A 1 71 ? 2.805 6.033 5.202 1.00 87.25 71 ALA A CA 1
ATOM 523 C C . ALA A 1 71 ? 4.288 5.621 5.136 1.00 87.25 71 ALA A C 1
ATOM 525 O O . ALA A 1 71 ? 5.013 6.078 4.250 1.00 87.25 71 ALA A O 1
ATOM 526 N N . VAL A 1 72 ? 4.729 4.722 6.024 1.00 86.00 72 VAL A N 1
ATOM 527 C CA . VAL A 1 72 ? 6.082 4.132 6.006 1.00 86.00 72 VAL A CA 1
ATOM 528 C C . VAL A 1 72 ? 6.276 3.189 4.812 1.00 86.00 72 VAL A C 1
ATOM 530 O O . VAL A 1 72 ? 7.383 3.069 4.285 1.00 86.00 72 VAL A O 1
ATOM 533 N N . GLN A 1 73 ? 5.210 2.553 4.334 1.00 81.88 73 GLN A N 1
ATOM 534 C CA . GLN A 1 73 ? 5.253 1.605 3.223 1.00 81.88 73 GLN A CA 1
ATOM 535 C C . GLN A 1 73 ? 5.353 2.287 1.845 1.00 81.88 73 GLN A C 1
ATOM 537 O O . GLN A 1 73 ? 6.048 1.783 0.957 1.00 81.88 73 GLN A O 1
ATOM 542 N N . LEU A 1 74 ? 4.755 3.470 1.670 1.00 84.50 74 LEU A N 1
ATOM 543 C CA . LEU A 1 74 ? 4.807 4.258 0.427 1.00 84.50 74 LEU A CA 1
ATOM 544 C C . LEU A 1 74 ? 6.229 4.520 -0.125 1.00 84.50 74 LEU A C 1
ATOM 546 O O . LEU A 1 74 ? 6.446 4.306 -1.323 1.00 84.50 74 LEU A O 1
ATOM 550 N N . PRO A 1 75 ? 7.234 4.970 0.658 1.00 86.00 75 PRO A N 1
ATOM 551 C CA . PRO A 1 75 ? 8.592 5.142 0.140 1.00 86.00 75 PRO A CA 1
ATOM 552 C C . PRO A 1 75 ? 9.226 3.811 -0.288 1.00 86.00 75 PRO A C 1
ATOM 554 O O . PRO A 1 75 ? 9.934 3.774 -1.295 1.00 86.00 75 PRO A O 1
ATOM 557 N N . MET A 1 76 ? 8.928 2.705 0.402 1.00 79.50 76 MET A N 1
ATOM 558 C CA . MET A 1 76 ? 9.426 1.374 0.027 1.00 79.50 76 MET A CA 1
ATOM 559 C C . MET A 1 76 ? 8.836 0.915 -1.311 1.00 79.50 76 MET A C 1
ATOM 561 O O . MET A 1 76 ? 9.551 0.350 -2.140 1.00 79.50 76 MET A O 1
ATOM 565 N N . GLN A 1 77 ? 7.563 1.221 -1.569 1.00 80.31 77 GLN A N 1
ATOM 566 C CA . GLN A 1 77 ? 6.928 0.957 -2.860 1.00 80.31 77 GLN A CA 1
ATOM 567 C C . GLN A 1 77 ? 7.511 1.812 -3.981 1.00 80.31 77 GLN A C 1
ATOM 569 O O . GLN A 1 77 ? 7.703 1.313 -5.087 1.00 80.31 77 GLN A O 1
ATOM 574 N N . LYS A 1 78 ? 7.852 3.079 -3.716 1.00 83.12 78 LYS A N 1
ATOM 575 C CA . LYS A 1 78 ? 8.546 3.924 -4.703 1.00 83.12 78 LYS A CA 1
ATOM 576 C C . LYS A 1 78 ? 9.901 3.328 -5.092 1.00 83.12 78 LYS A C 1
ATOM 578 O O . LYS A 1 78 ? 10.218 3.275 -6.279 1.00 83.12 78 LYS A O 1
ATOM 583 N N . ILE A 1 79 ? 10.661 2.825 -4.115 1.00 81.88 79 ILE A N 1
ATOM 584 C CA . ILE A 1 79 ? 11.937 2.127 -4.349 1.00 81.88 79 ILE A CA 1
ATOM 585 C C . ILE A 1 79 ? 11.710 0.843 -5.163 1.00 81.88 79 ILE A C 1
ATOM 587 O O . ILE A 1 79 ? 12.447 0.583 -6.115 1.00 81.88 79 ILE A O 1
ATOM 591 N N . LEU A 1 80 ? 10.664 0.074 -4.843 1.00 77.00 80 LEU A N 1
ATOM 592 C CA . LEU A 1 80 ? 10.280 -1.111 -5.610 1.00 77.00 80 LEU A CA 1
ATOM 593 C C . LEU A 1 80 ? 9.928 -0.762 -7.064 1.00 77.00 80 LEU A C 1
ATOM 595 O O . LEU A 1 80 ? 10.396 -1.426 -7.977 1.00 77.00 80 LEU A O 1
ATOM 599 N N . ILE A 1 81 ? 9.131 0.279 -7.303 1.00 76.88 81 ILE A N 1
ATOM 600 C CA . ILE A 1 81 ? 8.706 0.678 -8.655 1.00 76.88 81 ILE A CA 1
ATOM 601 C C . ILE A 1 81 ? 9.892 1.194 -9.487 1.00 76.88 81 ILE A C 1
ATOM 603 O O . ILE A 1 81 ? 9.891 1.038 -10.711 1.00 76.88 81 ILE A O 1
ATOM 607 N N . ALA A 1 82 ? 10.897 1.798 -8.845 1.00 79.25 82 ALA A N 1
ATOM 608 C CA . ALA A 1 82 ? 12.112 2.269 -9.505 1.00 79.25 82 ALA A CA 1
ATOM 609 C C . ALA A 1 82 ? 13.037 1.117 -9.938 1.00 79.25 82 ALA A C 1
ATOM 611 O O . ALA A 1 82 ? 13.597 1.168 -11.030 1.00 79.25 82 ALA A O 1
ATOM 612 N N . ALA A 1 83 ? 13.168 0.070 -9.117 1.00 78.56 83 ALA A N 1
ATOM 613 C CA . ALA A 1 83 ? 14.022 -1.087 -9.396 1.00 78.56 83 ALA A CA 1
ATOM 614 C C . ALA A 1 83 ? 13.308 -2.418 -9.070 1.00 78.56 83 ALA A C 1
ATOM 616 O O . ALA A 1 83 ? 13.719 -3.139 -8.155 1.00 78.56 83 ALA A O 1
ATOM 617 N N . PRO A 1 84 ? 12.246 -2.779 -9.816 1.00 67.94 84 PRO A N 1
ATOM 618 C CA . PRO A 1 84 ? 11.347 -3.876 -9.451 1.00 67.94 84 PRO A CA 1
ATOM 619 C C . PRO A 1 84 ? 12.047 -5.229 -9.403 1.00 67.94 84 PRO A C 1
ATOM 621 O O . PRO A 1 84 ? 11.741 -6.043 -8.541 1.00 67.94 84 PRO A O 1
ATOM 624 N N . ARG A 1 85 ? 13.036 -5.464 -10.267 1.00 68.38 85 ARG A N 1
ATOM 625 C CA . ARG A 1 85 ? 13.731 -6.751 -10.351 1.00 68.38 85 ARG A CA 1
ATOM 626 C C . ARG A 1 85 ? 14.616 -7.050 -9.142 1.00 68.38 85 ARG A C 1
ATOM 628 O O . ARG A 1 85 ? 14.553 -8.144 -8.594 1.00 68.38 85 ARG A O 1
ATOM 635 N N . GLU A 1 86 ? 15.424 -6.084 -8.722 1.00 72.50 86 GLU A N 1
ATOM 636 C CA . GLU A 1 86 ? 16.335 -6.249 -7.581 1.00 72.50 86 GLU A CA 1
ATOM 637 C C . GLU A 1 86 ? 15.614 -6.063 -6.245 1.00 72.50 86 GLU A C 1
ATOM 639 O O . GLU A 1 86 ? 15.929 -6.726 -5.257 1.00 72.50 86 GLU A O 1
ATOM 644 N N . LYS A 1 87 ? 14.629 -5.160 -6.202 1.00 73.00 87 LYS A N 1
ATOM 645 C CA . LYS A 1 87 ? 13.953 -4.778 -4.961 1.00 73.00 87 LYS A CA 1
ATOM 646 C C . LYS A 1 87 ? 12.680 -5.572 -4.689 1.00 73.00 87 LYS A C 1
ATOM 648 O O . LYS A 1 87 ? 12.194 -5.479 -3.569 1.00 73.00 87 LYS A O 1
ATOM 653 N N . ALA A 1 88 ? 12.173 -6.394 -5.616 1.00 67.88 88 ALA A N 1
ATOM 654 C CA . ALA A 1 88 ? 11.019 -7.267 -5.356 1.00 67.88 88 ALA A CA 1
ATOM 655 C C . ALA A 1 88 ? 11.252 -8.213 -4.177 1.00 67.88 88 ALA A C 1
ATOM 657 O O . ALA A 1 88 ? 10.396 -8.316 -3.304 1.00 67.88 88 ALA A O 1
ATOM 658 N N . ILE A 1 89 ? 12.418 -8.860 -4.108 1.00 68.19 89 ILE A N 1
ATOM 659 C CA . ILE A 1 89 ? 12.744 -9.789 -3.014 1.00 68.19 89 ILE A CA 1
ATOM 660 C C . ILE A 1 89 ? 12.858 -9.029 -1.687 1.00 68.19 89 ILE A C 1
ATOM 662 O O . ILE A 1 89 ? 12.312 -9.458 -0.672 1.00 68.19 89 ILE A O 1
ATOM 666 N N . TRP A 1 90 ? 13.519 -7.869 -1.713 1.00 72.00 90 TRP A N 1
ATOM 667 C CA . TRP A 1 90 ? 13.679 -7.008 -0.543 1.00 72.00 90 TRP A CA 1
ATOM 668 C C . TRP A 1 90 ? 12.330 -6.479 -0.031 1.00 72.00 90 TRP A C 1
ATOM 670 O O . TRP A 1 90 ? 12.024 -6.597 1.153 1.00 72.00 90 TRP A O 1
ATOM 680 N N . TYR A 1 91 ? 11.484 -5.964 -0.924 1.00 74.12 91 TYR A N 1
ATOM 681 C CA . TYR A 1 91 ? 10.155 -5.472 -0.573 1.00 74.12 91 TYR A CA 1
ATOM 682 C C . TYR A 1 91 ? 9.229 -6.601 -0.126 1.00 74.12 91 TYR A C 1
ATOM 684 O O . TYR A 1 91 ? 8.429 -6.388 0.769 1.00 74.12 91 TYR A O 1
ATOM 692 N N . ASN A 1 92 ? 9.332 -7.808 -0.685 1.00 70.38 92 ASN A N 1
ATOM 693 C CA . ASN A 1 92 ? 8.536 -8.937 -0.207 1.00 70.38 92 ASN A CA 1
ATOM 694 C C . ASN A 1 92 ? 8.890 -9.274 1.254 1.00 70.38 92 ASN A C 1
ATOM 696 O O . ASN A 1 92 ? 7.995 -9.403 2.086 1.00 70.38 92 ASN A O 1
ATOM 700 N N . ALA A 1 93 ? 10.180 -9.315 1.600 1.00 73.38 93 ALA A N 1
ATOM 701 C CA . ALA A 1 93 ? 10.614 -9.592 2.968 1.00 73.38 93 ALA A CA 1
AT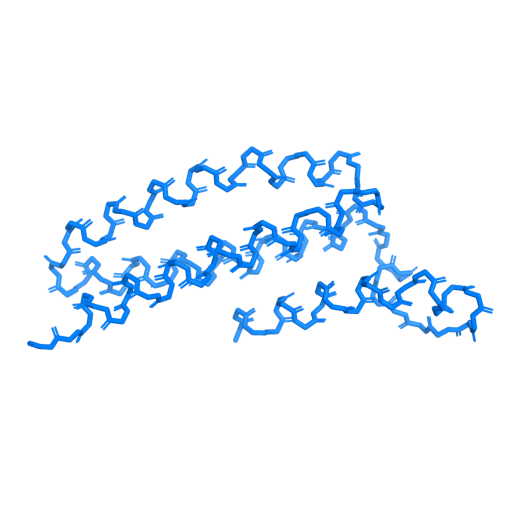OM 702 C C . ALA A 1 93 ? 10.117 -8.539 3.978 1.00 73.38 93 ALA A C 1
ATOM 704 O O . ALA A 1 93 ? 9.566 -8.896 5.016 1.00 73.38 93 ALA A O 1
ATOM 705 N N . PHE A 1 94 ? 10.262 -7.248 3.669 1.00 75.38 94 PHE A N 1
ATOM 706 C CA . PHE A 1 94 ? 9.857 -6.176 4.586 1.00 75.38 94 PHE A CA 1
ATOM 707 C C . PHE A 1 94 ? 8.368 -5.814 4.503 1.00 75.38 94 PHE A C 1
ATOM 709 O O . PHE A 1 94 ? 7.705 -5.627 5.521 1.00 75.38 94 PHE A O 1
ATOM 716 N N . GLY A 1 95 ? 7.824 -5.722 3.294 1.00 71.38 95 GLY A N 1
ATOM 717 C CA . GLY A 1 95 ? 6.431 -5.371 3.027 1.00 71.38 95 GLY A CA 1
ATOM 718 C C . GLY A 1 95 ? 5.454 -6.418 3.552 1.00 71.38 95 GLY A C 1
ATOM 719 O O . GLY A 1 95 ? 4.401 -6.052 4.068 1.00 71.38 95 GLY A O 1
ATOM 720 N N . THR A 1 96 ? 5.816 -7.706 3.521 1.00 73.31 96 THR A N 1
ATOM 721 C CA . THR A 1 96 ? 4.995 -8.755 4.147 1.00 73.31 96 THR A CA 1
ATOM 722 C C . THR A 1 96 ? 4.940 -8.584 5.665 1.00 73.31 96 THR A C 1
ATOM 724 O O . THR A 1 96 ? 3.867 -8.731 6.242 1.00 73.31 96 THR A O 1
ATOM 727 N N . LEU A 1 97 ? 6.044 -8.203 6.320 1.00 77.62 97 LEU A N 1
ATOM 728 C CA . LEU A 1 97 ? 6.050 -7.930 7.763 1.00 77.62 97 LEU A CA 1
ATOM 729 C C . LEU A 1 97 ? 5.150 -6.739 8.120 1.00 77.62 97 LEU A C 1
ATOM 731 O O . LEU A 1 97 ? 4.351 -6.837 9.048 1.00 77.62 97 LEU A O 1
ATOM 735 N N . LEU A 1 98 ? 5.227 -5.645 7.354 1.00 76.75 98 LEU A N 1
ATOM 736 C CA . LEU A 1 98 ? 4.356 -4.474 7.525 1.00 76.75 98 LEU A CA 1
ATOM 737 C C . LEU A 1 98 ? 2.879 -4.822 7.308 1.00 76.75 98 LEU A C 1
ATOM 739 O O . LEU A 1 98 ? 2.019 -4.409 8.085 1.00 76.75 98 LEU A O 1
ATOM 743 N N . TYR A 1 99 ? 2.579 -5.630 6.290 1.00 74.31 99 TYR A N 1
ATOM 744 C CA . TYR A 1 99 ? 1.221 -6.099 6.038 1.00 74.31 99 TYR A CA 1
ATOM 745 C C . TYR A 1 99 ? 0.690 -6.968 7.185 1.00 74.31 99 TYR A C 1
ATOM 747 O O . TYR A 1 99 ? -0.423 -6.748 7.662 1.00 74.31 99 TYR A O 1
ATOM 755 N N . VAL A 1 100 ? 1.490 -7.919 7.676 1.00 79.06 100 VAL A N 1
ATOM 756 C CA . VAL A 1 100 ? 1.123 -8.755 8.829 1.00 79.06 100 VAL A CA 1
ATOM 757 C C . VAL A 1 100 ? 0.906 -7.893 10.073 1.00 79.06 100 VAL A C 1
ATOM 759 O O . VAL A 1 100 ? -0.073 -8.112 10.783 1.00 79.06 100 VAL A O 1
ATOM 762 N N . ALA A 1 101 ? 1.734 -6.869 10.301 1.00 78.56 101 ALA A N 1
ATOM 763 C CA . ALA A 1 101 ? 1.540 -5.926 11.399 1.00 78.56 101 ALA A CA 1
ATOM 764 C C . ALA A 1 101 ? 0.190 -5.195 11.299 1.00 78.56 101 ALA A C 1
ATOM 766 O O . ALA A 1 101 ? -0.548 -5.157 12.281 1.00 78.56 101 ALA A O 1
ATOM 767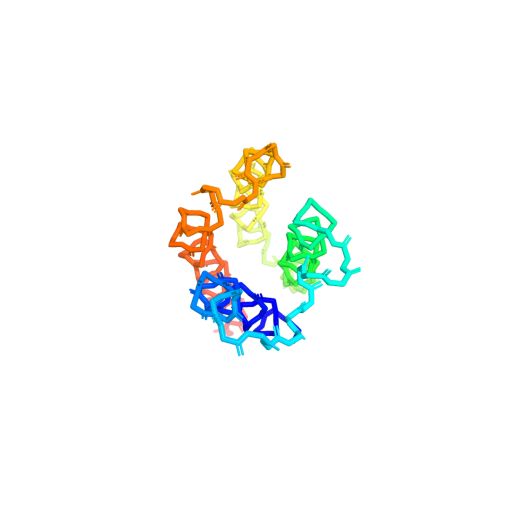 N N . VAL A 1 102 ? -0.193 -4.699 10.114 1.00 78.56 102 VAL A N 1
ATOM 768 C CA . VAL A 1 102 ? -1.519 -4.086 9.889 1.00 78.56 102 VAL A CA 1
ATOM 769 C C . VAL A 1 102 ? -2.653 -5.068 10.194 1.00 78.56 102 VAL A C 1
ATOM 771 O O . VAL A 1 102 ? -3.632 -4.698 10.845 1.00 78.56 102 VAL A O 1
ATOM 774 N N . MET A 1 103 ? -2.524 -6.328 9.774 1.00 82.12 103 MET A N 1
ATOM 775 C CA . MET A 1 103 ? -3.534 -7.354 10.048 1.00 82.12 103 MET A CA 1
ATOM 776 C C . MET A 1 103 ? -3.629 -7.685 11.543 1.00 82.12 103 MET A C 1
ATOM 778 O O . MET A 1 103 ? -4.732 -7.865 12.051 1.00 82.12 103 MET A O 1
ATOM 782 N N . MET A 1 104 ? -2.507 -7.716 12.268 1.00 82.88 104 MET A N 1
ATOM 783 C CA . MET A 1 104 ? -2.497 -7.910 13.724 1.00 82.88 104 MET A CA 1
ATOM 784 C C . MET A 1 104 ? -3.147 -6.737 14.462 1.00 82.88 104 MET A C 1
ATOM 786 O O . MET A 1 104 ? -3.971 -6.960 15.342 1.00 82.88 104 MET A O 1
ATOM 790 N N . VAL A 1 105 ? -2.825 -5.500 14.074 1.00 77.50 105 VAL A N 1
ATOM 791 C CA . VAL A 1 105 ? -3.440 -4.277 14.618 1.00 77.50 105 VAL A CA 1
ATOM 792 C C . VAL A 1 105 ? -4.948 -4.282 14.363 1.00 77.50 105 VAL A C 1
ATOM 794 O O . VAL A 1 105 ? -5.725 -4.019 15.275 1.00 77.50 105 VAL A O 1
ATOM 797 N N . SER A 1 106 ? -5.369 -4.676 13.158 1.00 73.19 106 SER A N 1
ATOM 798 C CA . SER A 1 106 ? -6.790 -4.804 12.817 1.00 73.19 106 SER A CA 1
ATOM 799 C C . SER A 1 106 ? -7.484 -5.889 13.638 1.00 73.19 106 SER A C 1
ATOM 801 O O . SER A 1 106 ? -8.581 -5.673 14.136 1.00 73.19 106 SER A O 1
ATOM 803 N N . ALA A 1 107 ? -6.840 -7.041 13.839 1.00 74.81 107 ALA A N 1
ATOM 804 C CA . ALA A 1 107 ? -7.386 -8.114 14.665 1.00 74.81 107 ALA A CA 1
ATOM 805 C C . ALA A 1 107 ? -7.501 -7.733 16.150 1.00 74.81 107 ALA A C 1
ATOM 807 O O . ALA A 1 107 ? -8.359 -8.271 16.841 1.00 74.81 107 ALA A O 1
ATOM 808 N N . LEU A 1 108 ? -6.646 -6.835 16.650 1.00 75.38 108 LEU A N 1
ATOM 809 C CA . LEU A 1 108 ? -6.753 -6.295 18.006 1.00 75.38 108 LEU A CA 1
ATOM 810 C C . LEU A 1 108 ? -7.865 -5.248 18.122 1.00 75.38 108 LEU A C 1
ATOM 812 O O . LEU A 1 108 ? -8.601 -5.298 19.096 1.00 75.38 108 LEU A O 1
ATOM 816 N N . GLY A 1 109 ? -8.020 -4.362 17.135 1.00 68.94 109 GLY A N 1
ATOM 817 C CA . GLY A 1 109 ? -9.080 -3.346 17.144 1.00 68.94 109 GLY A CA 1
ATOM 818 C C . GLY A 1 109 ? -10.485 -3.903 16.886 1.00 68.94 109 GLY A C 1
ATOM 819 O O . GLY A 1 109 ? -11.459 -3.372 17.391 1.00 68.94 109 GLY A O 1
ATOM 820 N N . VAL A 1 110 ? -10.611 -5.004 16.139 1.00 69.19 110 VAL A N 1
ATOM 821 C CA . VAL A 1 110 ? -11.910 -5.670 15.903 1.00 69.19 110 VAL A CA 1
ATOM 822 C C . VAL A 1 110 ? -12.348 -6.531 17.101 1.00 69.19 110 VAL A C 1
ATOM 824 O O . VAL A 1 110 ? -13.500 -6.966 17.156 1.00 69.19 110 VAL A O 1
ATOM 827 N N . ARG A 1 111 ? -11.450 -6.826 18.055 1.00 61.09 111 ARG A N 1
ATOM 828 C CA . ARG A 1 111 ? -11.818 -7.604 19.246 1.00 61.09 111 ARG A CA 1
ATOM 829 C C . ARG A 1 111 ? -12.702 -6.749 20.171 1.00 61.09 111 ARG A C 1
ATOM 831 O O . ARG A 1 111 ? -12.310 -5.622 20.453 1.00 61.09 111 ARG A O 1
ATOM 838 N N . PRO A 1 112 ? -13.864 -7.276 20.605 1.00 51.78 112 PRO A N 1
ATOM 839 C CA . PRO A 1 112 ? -14.801 -6.572 21.479 1.00 51.78 112 PRO A CA 1
ATOM 840 C C . PRO A 1 112 ? -14.268 -6.385 22.902 1.00 51.78 112 PRO A C 1
ATOM 842 O O . PRO A 1 112 ? -13.393 -7.182 23.321 1.00 51.78 112 PRO A O 1
#